Protein AF-A0A966F9N6-F1 (afdb_monomer_lite)

pLDDT: mean 71.86, std 21.37, range [31.3, 98.06]

Structure (mmCIF, N/CA/C/O backbone):
data_AF-A0A966F9N6-F1
#
_entry.id   AF-A0A966F9N6-F1
#
loop_
_atom_site.group_PDB
_atom_site.id
_atom_site.type_symbol
_atom_site.label_atom_id
_atom_site.label_alt_id
_atom_site.label_comp_id
_atom_site.label_asym_id
_atom_site.label_entity_id
_atom_site.label_seq_id
_atom_site.pdbx_PDB_ins_code
_atom_site.Cartn_x
_atom_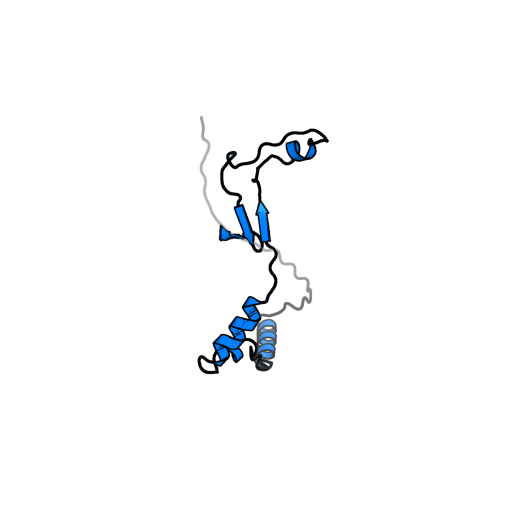site.Cartn_y
_atom_site.Cartn_z
_atom_site.occupancy
_atom_site.B_iso_or_equiv
_atom_site.auth_seq_id
_atom_site.auth_comp_id
_atom_site.auth_asym_id
_atom_site.auth_atom_id
_atom_site.pdbx_PDB_model_num
ATOM 1 N N . MET A 1 1 ? 13.623 34.720 60.908 1.00 40.62 1 MET A N 1
ATOM 2 C CA . MET A 1 1 ? 14.903 35.191 61.472 1.00 40.62 1 MET A CA 1
ATOM 3 C C . MET A 1 1 ? 15.456 33.997 62.235 1.00 40.62 1 MET A C 1
ATOM 5 O O . MET A 1 1 ? 14.895 33.697 63.275 1.00 40.62 1 MET A O 1
ATOM 9 N N . ALA A 1 2 ? 16.279 33.108 61.659 1.0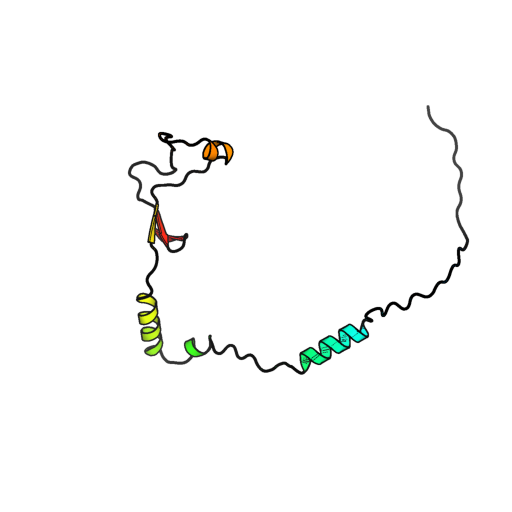0 43.25 2 ALA A N 1
ATOM 10 C CA . ALA A 1 2 ? 17.601 33.342 61.042 1.00 43.25 2 ALA A CA 1
ATOM 11 C C . ALA A 1 2 ? 18.459 34.190 61.997 1.00 43.25 2 ALA A C 1
ATOM 13 O O . ALA A 1 2 ? 18.011 35.268 62.370 1.00 43.25 2 ALA A O 1
ATOM 14 N N . GLU A 1 3 ? 19.626 33.788 62.483 1.00 45.66 3 GLU A N 1
ATOM 15 C CA . GLU A 1 3 ? 20.632 32.835 62.011 1.00 45.66 3 GLU A CA 1
ATOM 16 C C . GLU A 1 3 ? 21.565 32.614 63.220 1.00 45.66 3 GLU A C 1
ATOM 18 O O . GLU A 1 3 ? 21.885 33.592 63.898 1.00 45.66 3 GLU A O 1
ATOM 23 N N . GLU A 1 4 ? 21.979 31.382 63.532 1.00 44.75 4 GLU A N 1
ATOM 24 C CA . GLU A 1 4 ? 22.951 31.130 64.604 1.00 44.75 4 GLU A CA 1
ATOM 25 C C . GLU A 1 4 ? 24.196 30.432 64.044 1.00 44.75 4 GLU A C 1
ATOM 27 O O . GLU A 1 4 ? 24.155 29.287 63.608 1.00 44.75 4 GLU A O 1
ATOM 32 N N . ASN A 1 5 ? 25.276 31.207 64.100 1.00 42.38 5 ASN A N 1
ATOM 33 C CA . ASN A 1 5 ? 26.662 30.868 64.391 1.00 42.38 5 ASN A CA 1
ATOM 34 C C . ASN A 1 5 ? 27.529 30.070 63.397 1.00 42.38 5 ASN A C 1
ATOM 36 O O . ASN A 1 5 ? 27.237 28.969 62.947 1.00 42.38 5 ASN A O 1
ATOM 40 N N . SER A 1 6 ? 28.684 30.685 63.164 1.00 47.59 6 SER A N 1
ATOM 41 C CA . SER A 1 6 ? 29.795 30.326 62.297 1.00 47.59 6 SER A CA 1
ATOM 42 C C . SER A 1 6 ? 30.886 29.650 63.132 1.00 47.59 6 SER A C 1
ATOM 44 O O . SER A 1 6 ? 31.201 30.157 64.208 1.00 47.59 6 SER A O 1
ATOM 46 N N . ALA A 1 7 ? 31.493 28.560 62.652 1.00 46.28 7 ALA A N 1
ATOM 47 C CA . ALA A 1 7 ? 32.829 28.122 63.073 1.00 46.28 7 ALA A CA 1
ATOM 48 C C . ALA A 1 7 ? 33.418 27.073 62.110 1.00 46.28 7 ALA A C 1
ATOM 50 O O . ALA A 1 7 ? 32.709 26.361 61.409 1.00 46.28 7 ALA A O 1
ATOM 51 N N . GLU A 1 8 ? 34.743 27.036 62.105 1.00 39.72 8 GLU A N 1
ATOM 52 C CA . GLU A 1 8 ? 35.705 26.645 61.072 1.00 39.72 8 GLU A CA 1
ATOM 53 C C . GLU A 1 8 ? 36.403 25.290 61.370 1.00 39.72 8 GLU A C 1
ATOM 55 O O . GLU A 1 8 ? 36.183 24.716 62.434 1.00 39.72 8 GLU A O 1
ATOM 60 N N . ALA A 1 9 ? 37.311 24.871 60.466 1.00 41.94 9 ALA A N 1
ATOM 61 C CA . ALA A 1 9 ? 38.419 23.890 60.611 1.00 41.94 9 ALA A CA 1
ATOM 62 C C . ALA A 1 9 ? 38.084 22.400 60.328 1.00 41.94 9 ALA A C 1
ATOM 64 O O . ALA A 1 9 ? 37.246 21.800 60.985 1.00 41.94 9 ALA A O 1
ATOM 65 N N . THR A 1 10 ? 38.538 21.775 59.227 1.00 31.80 10 THR A N 1
ATOM 66 C CA . THR A 1 10 ? 39.878 21.241 58.842 1.00 31.80 10 THR A CA 1
ATOM 67 C C . THR A 1 10 ? 40.376 19.990 59.600 1.00 31.80 10 THR A C 1
ATOM 69 O O . THR A 1 10 ? 40.850 20.103 60.722 1.00 31.80 10 THR A O 1
ATOM 72 N N . ALA A 1 11 ? 40.415 18.872 58.853 1.00 40.59 11 ALA A N 1
ATOM 73 C CA . ALA A 1 11 ? 41.505 17.884 58.706 1.00 40.59 11 ALA A CA 1
ATOM 74 C C . ALA A 1 11 ? 41.781 16.761 59.758 1.00 40.59 11 ALA A C 1
ATOM 76 O O . ALA A 1 11 ? 42.086 17.029 60.913 1.00 40.59 11 ALA A O 1
ATOM 77 N N . THR A 1 12 ? 41.840 15.522 59.219 1.00 35.28 12 THR A N 1
ATOM 78 C CA . THR A 1 12 ? 42.878 14.464 59.413 1.00 35.28 12 THR A CA 1
ATOM 79 C C . THR A 1 12 ? 42.591 13.209 60.280 1.00 35.28 12 THR A C 1
ATOM 81 O O . THR A 1 12 ? 42.182 13.325 61.427 1.00 35.28 12 THR A O 1
ATOM 84 N N . GLU A 1 13 ? 42.945 12.043 59.681 1.00 39.59 13 GLU A N 1
ATOM 85 C CA . GLU A 1 13 ? 43.254 10.677 60.210 1.00 39.59 13 GLU A CA 1
ATOM 86 C C . GLU A 1 13 ? 42.120 9.867 60.891 1.00 39.59 13 GLU A C 1
ATOM 88 O O . GLU A 1 13 ? 41.221 10.434 61.485 1.00 39.59 13 GLU A O 1
ATOM 93 N N . GLU A 1 14 ? 42.009 8.531 60.823 1.00 40.59 14 GLU A N 1
ATOM 94 C CA . GLU A 1 14 ? 42.987 7.448 60.646 1.00 40.59 14 GLU A CA 1
ATOM 95 C C . GLU A 1 14 ? 42.271 6.107 60.282 1.00 40.59 14 GLU A C 1
ATOM 97 O O . GLU A 1 14 ? 41.106 5.899 60.616 1.00 40.59 14 GLU A O 1
ATOM 102 N N . THR A 1 15 ? 43.000 5.232 59.578 1.00 31.30 15 THR A N 1
ATOM 103 C CA . THR A 1 15 ? 43.058 3.747 59.647 1.00 31.30 15 THR A CA 1
ATOM 104 C C . THR A 1 15 ? 41.811 2.875 59.925 1.00 31.30 15 THR A C 1
ATOM 106 O O . THR A 1 15 ? 41.301 2.790 61.035 1.00 31.30 15 THR A O 1
ATOM 109 N N . VAL A 1 16 ? 41.487 1.988 58.967 1.00 37.75 16 VAL A N 1
ATOM 110 C CA . VAL A 1 16 ? 41.171 0.576 59.276 1.00 37.75 16 VAL A CA 1
ATOM 111 C C . VAL A 1 16 ? 41.903 -0.336 58.289 1.00 37.75 16 VAL A C 1
ATOM 113 O O . VAL A 1 16 ? 41.569 -0.422 57.110 1.00 37.75 16 VAL A O 1
ATOM 116 N N . THR A 1 17 ? 42.909 -1.023 58.820 1.00 37.81 17 THR A N 1
ATOM 117 C CA . THR A 1 17 ? 43.554 -2.210 58.257 1.00 37.81 17 THR A CA 1
ATOM 118 C C . THR A 1 17 ? 42.626 -3.417 58.395 1.00 37.81 17 THR A C 1
ATOM 120 O O . THR A 1 17 ? 42.165 -3.687 59.502 1.00 37.81 17 THR A O 1
ATOM 123 N N . ALA A 1 18 ? 42.429 -4.193 57.327 1.00 41.22 18 ALA A N 1
ATOM 124 C CA . ALA A 1 18 ? 42.165 -5.632 57.418 1.00 41.22 18 ALA A CA 1
ATOM 125 C C . ALA A 1 18 ? 42.464 -6.316 56.074 1.00 41.22 18 ALA A C 1
ATOM 127 O O . ALA A 1 18 ? 41.741 -6.165 55.093 1.00 41.22 18 ALA A O 1
ATOM 128 N N . GLU A 1 19 ? 43.565 -7.056 56.065 1.00 40.34 19 GLU A N 1
ATOM 129 C CA . GLU A 1 19 ? 44.015 -7.976 55.027 1.00 40.34 19 GLU A CA 1
ATOM 130 C C . GLU A 1 19 ? 43.190 -9.278 55.069 1.00 40.34 19 GLU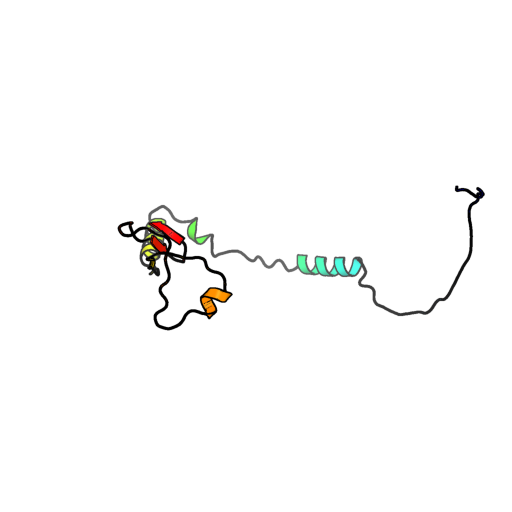 A C 1
ATOM 132 O O . GLU A 1 19 ? 42.973 -9.839 56.143 1.00 40.34 19 GLU A O 1
ATOM 137 N N . ALA A 1 20 ? 42.767 -9.781 53.906 1.00 43.47 20 ALA A N 1
ATOM 138 C CA . ALA A 1 20 ? 42.472 -11.197 53.682 1.00 43.47 20 ALA A CA 1
ATOM 139 C C . ALA A 1 20 ? 42.770 -11.549 52.206 1.00 43.47 20 ALA A C 1
ATOM 141 O O . ALA A 1 20 ? 42.378 -10.785 51.321 1.00 43.47 20 ALA A O 1
ATOM 142 N N . PRO A 1 21 ? 43.465 -12.669 51.918 1.00 46.28 21 PRO A N 1
ATOM 143 C CA . PRO A 1 21 ? 43.964 -12.985 50.587 1.00 46.28 21 PRO A CA 1
ATOM 144 C C . PRO A 1 21 ? 42.909 -13.753 49.786 1.00 46.28 21 PRO A C 1
ATOM 146 O O . PRO A 1 21 ? 42.536 -14.871 50.141 1.00 46.28 21 PRO A O 1
ATOM 149 N N . ALA A 1 22 ? 42.460 -13.173 48.678 1.00 39.41 22 ALA A N 1
ATOM 150 C CA . ALA A 1 22 ? 41.755 -13.896 47.632 1.00 39.41 22 ALA A CA 1
ATOM 151 C C . ALA A 1 22 ? 42.652 -13.901 46.395 1.00 39.41 22 ALA A C 1
ATOM 153 O O . ALA A 1 22 ? 42.908 -12.872 45.776 1.00 39.41 22 ALA A O 1
ATOM 154 N N . THR A 1 23 ? 43.186 -15.079 46.090 1.00 51.66 23 THR A N 1
ATOM 155 C CA . THR A 1 23 ? 43.735 -15.424 44.784 1.00 51.66 23 THR A CA 1
ATOM 156 C C . THR A 1 23 ? 42.618 -15.301 43.753 1.00 51.66 23 THR A C 1
ATOM 158 O O . THR A 1 23 ? 41.874 -16.251 43.520 1.00 51.66 23 THR A O 1
ATOM 161 N N . GLU A 1 24 ? 42.478 -14.123 43.167 1.00 45.56 24 GLU A N 1
ATOM 162 C CA . GLU A 1 24 ? 41.762 -13.924 41.916 1.00 45.56 24 GLU A CA 1
ATOM 163 C C . GLU A 1 24 ? 42.828 -13.601 40.877 1.00 45.56 24 GLU A C 1
ATOM 165 O O . GLU A 1 24 ? 43.520 -12.587 40.976 1.00 45.56 24 GLU A O 1
ATOM 170 N N . GLU A 1 25 ? 43.016 -14.525 39.932 1.00 56.59 25 GLU A N 1
ATOM 171 C CA . GLU A 1 25 ? 43.794 -14.320 38.713 1.00 56.59 25 GLU A CA 1
ATOM 172 C C . GLU A 1 25 ? 43.167 -13.150 37.950 1.00 56.59 25 GLU A C 1
ATOM 174 O O . GLU A 1 25 ? 42.287 -13.303 37.104 1.00 56.59 25 GLU A O 1
ATOM 179 N N . ALA A 1 26 ? 43.576 -11.941 38.325 1.00 51.44 26 ALA A N 1
ATOM 180 C CA . ALA A 1 26 ? 43.272 -10.737 37.594 1.00 51.44 26 ALA A CA 1
ATOM 181 C C . ALA A 1 26 ? 43.955 -10.876 36.237 1.00 51.44 26 ALA A C 1
ATOM 183 O O . ALA A 1 26 ? 45.180 -10.945 36.167 1.00 51.44 26 ALA A O 1
ATOM 184 N N . ILE A 1 27 ? 43.147 -10.933 35.182 1.00 61.12 27 ILE A N 1
ATOM 185 C CA . ILE A 1 27 ? 43.578 -10.863 33.787 1.00 61.12 27 ILE A CA 1
ATOM 186 C C . ILE A 1 27 ? 44.408 -9.578 33.662 1.00 61.12 27 ILE A C 1
ATOM 188 O O . ILE A 1 27 ? 43.859 -8.474 33.599 1.00 61.12 27 ILE A O 1
ATOM 192 N N . THR A 1 28 ? 45.733 -9.687 33.763 1.00 65.81 28 THR A N 1
ATOM 193 C CA . THR A 1 28 ? 46.615 -8.522 33.722 1.00 65.81 28 THR A CA 1
ATOM 194 C C . THR A 1 28 ? 46.653 -7.998 32.291 1.00 65.81 28 THR A C 1
ATOM 196 O O . THR A 1 28 ? 46.364 -8.716 31.334 1.00 65.81 28 THR A O 1
ATOM 199 N N . ALA A 1 29 ? 47.011 -6.727 32.115 1.00 61.16 29 ALA A N 1
ATOM 200 C CA . ALA A 1 29 ? 47.167 -6.136 30.784 1.00 61.16 29 ALA A CA 1
ATOM 201 C C . ALA A 1 29 ? 48.151 -6.923 29.887 1.00 61.16 29 ALA A C 1
ATOM 203 O O . ALA A 1 29 ? 48.059 -6.846 28.663 1.00 61.16 29 ALA A O 1
ATOM 204 N N . ASP A 1 30 ? 49.039 -7.718 30.492 1.00 64.88 30 ASP A N 1
ATOM 205 C CA . ASP A 1 30 ? 49.973 -8.602 29.795 1.00 64.88 30 ASP A CA 1
ATOM 206 C C . ASP A 1 30 ? 49.285 -9.832 29.172 1.00 64.88 30 ASP A C 1
ATOM 208 O O . ASP A 1 30 ? 49.686 -10.263 28.092 1.00 64.88 30 ASP A O 1
ATOM 212 N N . ASP A 1 31 ? 48.211 -10.352 29.778 1.00 67.00 31 ASP A N 1
ATOM 213 C CA . ASP A 1 31 ? 47.439 -11.492 29.253 1.00 67.00 31 ASP A CA 1
ATOM 214 C C . ASP A 1 31 ? 46.581 -11.080 28.039 1.00 67.00 31 ASP A C 1
ATOM 216 O O . ASP A 1 31 ? 46.501 -11.779 27.027 1.00 67.00 31 ASP A O 1
ATOM 220 N N . TRP A 1 32 ? 46.051 -9.850 28.069 1.00 66.81 32 TRP A N 1
ATOM 221 C CA . TRP A 1 32 ? 45.422 -9.213 26.904 1.00 66.81 32 TRP A CA 1
ATOM 222 C C . TRP A 1 32 ? 46.423 -8.960 25.767 1.00 66.81 32 TRP A C 1
ATOM 224 O O . TRP A 1 32 ? 46.084 -9.112 24.590 1.00 66.81 32 TRP A O 1
ATOM 234 N N . GLY A 1 33 ? 47.659 -8.585 26.110 1.00 72.75 33 GLY A N 1
ATOM 235 C CA . GLY A 1 33 ? 48.744 -8.393 25.148 1.00 72.75 33 GLY A CA 1
ATOM 236 C C . GLY A 1 33 ? 49.168 -9.697 24.466 1.00 72.75 33 GLY A C 1
ATOM 237 O O . GLY A 1 33 ? 49.396 -9.708 23.254 1.00 72.75 33 GLY A O 1
ATOM 238 N N . ALA A 1 34 ? 49.214 -10.801 25.215 1.00 71.62 34 ALA A N 1
ATOM 239 C CA . ALA A 1 34 ? 49.543 -12.123 24.688 1.00 71.62 34 ALA A CA 1
ATOM 240 C C . ALA A 1 34 ? 48.466 -12.654 23.723 1.00 71.62 34 ALA A C 1
ATOM 242 O O . ALA A 1 34 ? 48.803 -13.114 22.631 1.00 71.62 34 ALA A O 1
ATOM 243 N N . ALA A 1 35 ? 47.179 -12.502 24.056 1.00 66.69 35 ALA A N 1
ATOM 244 C CA . ALA A 1 35 ? 46.074 -12.921 23.186 1.00 66.69 35 ALA A CA 1
ATOM 245 C C . ALA A 1 35 ? 46.032 -12.152 21.846 1.00 66.69 35 ALA A C 1
ATOM 247 O O . ALA A 1 35 ? 45.746 -12.724 20.792 1.00 66.69 35 ALA A O 1
ATOM 248 N N . MET A 1 36 ? 46.377 -10.859 21.857 1.00 70.62 36 MET A N 1
ATOM 249 C CA . MET A 1 36 ? 46.506 -10.048 20.637 1.00 70.62 36 MET A CA 1
ATOM 250 C C . MET A 1 36 ? 47.690 -10.491 19.763 1.00 70.62 36 MET A C 1
ATOM 252 O O . MET A 1 36 ? 47.575 -10.517 18.536 1.00 70.62 36 MET A O 1
ATOM 256 N N . ALA A 1 37 ? 48.809 -10.889 20.378 1.00 68.69 37 ALA A N 1
ATOM 257 C CA . ALA A 1 37 ? 49.980 -11.390 19.659 1.00 68.69 37 ALA A CA 1
ATOM 258 C C . ALA A 1 37 ? 49.715 -12.746 18.963 1.00 68.69 37 ALA A C 1
ATOM 260 O O . ALA A 1 37 ? 50.243 -13.006 17.874 1.00 68.69 37 ALA A O 1
ATOM 261 N N . GLU A 1 38 ? 48.847 -13.590 19.529 1.00 63.50 38 GLU A N 1
ATOM 262 C CA . GLU A 1 38 ? 48.418 -14.841 18.889 1.00 63.50 38 GLU A CA 1
ATOM 263 C C . GLU A 1 38 ? 47.501 -14.607 17.675 1.00 63.50 38 GLU A C 1
ATOM 265 O O . GLU A 1 38 ? 47.634 -15.306 16.664 1.00 63.50 38 GLU A O 1
ATOM 270 N N . GLN A 1 39 ? 46.636 -13.582 17.700 1.00 59.06 39 GLN A N 1
ATOM 271 C CA . GLN A 1 39 ? 45.817 -13.221 16.533 1.00 59.06 39 GLN A CA 1
ATOM 272 C C . GLN A 1 39 ? 46.653 -12.683 15.362 1.00 59.06 39 GLN A C 1
ATOM 274 O O . GLN A 1 39 ? 46.310 -12.948 14.211 1.00 59.06 39 GLN A O 1
ATOM 279 N N . THR A 1 40 ? 47.778 -12.004 15.621 1.00 58.47 40 THR A N 1
ATOM 280 C CA . THR A 1 40 ? 48.657 -11.501 14.545 1.00 58.47 40 THR A CA 1
ATOM 281 C C . THR A 1 40 ? 49.398 -12.592 13.770 1.00 58.47 40 THR A C 1
ATOM 283 O O . THR A 1 40 ? 49.836 -12.349 12.651 1.00 58.47 40 THR A O 1
ATOM 286 N N . THR A 1 41 ? 49.516 -13.811 14.309 1.00 58.53 41 THR A N 1
ATOM 287 C CA . THR A 1 41 ? 50.203 -14.920 13.610 1.00 58.53 41 THR A CA 1
ATOM 288 C C . THR A 1 41 ? 49.236 -15.786 12.786 1.00 58.53 41 THR A C 1
ATOM 290 O O . THR A 1 41 ? 49.670 -16.650 12.026 1.00 58.53 41 THR A O 1
ATOM 293 N N . SER A 1 42 ? 47.925 -15.530 12.872 1.00 56.03 42 SER A N 1
ATOM 294 C CA . SER A 1 42 ? 46.886 -16.267 12.135 1.00 56.03 42 SER A CA 1
ATOM 295 C C . SER A 1 42 ? 46.120 -15.399 11.129 1.00 56.03 42 SER A C 1
ATOM 297 O O . SER A 1 42 ? 44.949 -15.655 10.857 1.00 56.03 42 SER A O 1
ATOM 299 N N . GLU A 1 43 ? 46.771 -14.417 10.502 1.00 51.66 43 GLU A N 1
ATOM 300 C CA . GLU A 1 43 ? 46.298 -13.863 9.226 1.00 51.66 43 GLU A CA 1
ATOM 301 C C . GLU A 1 43 ? 46.610 -14.855 8.093 1.00 51.66 43 GLU A C 1
ATOM 303 O O . GLU A 1 43 ? 47.490 -14.665 7.255 1.00 51.66 43 GLU A O 1
ATOM 308 N N . THR A 1 44 ? 45.855 -15.956 8.055 1.00 53.03 44 THR A N 1
ATOM 309 C CA . THR A 1 44 ? 45.588 -16.617 6.777 1.00 53.03 44 THR A CA 1
ATOM 310 C C . THR A 1 44 ? 44.821 -15.614 5.931 1.00 53.03 44 THR A C 1
ATOM 312 O O . THR A 1 44 ? 43.734 -15.176 6.300 1.00 53.03 44 THR A O 1
ATOM 315 N N . THR A 1 45 ? 45.421 -15.234 4.810 1.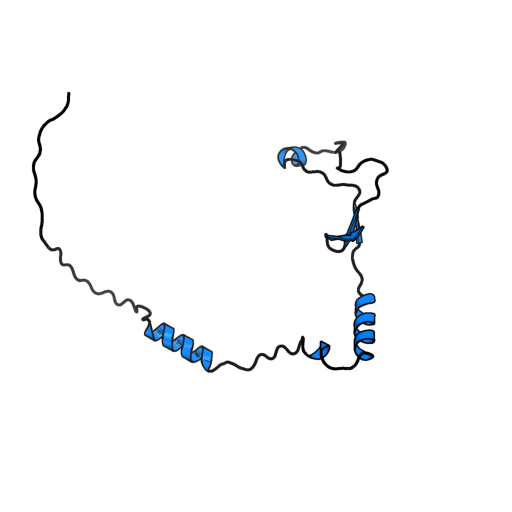00 56.91 45 THR A N 1
ATOM 316 C CA . THR A 1 45 ? 44.885 -14.335 3.792 1.00 56.91 45 THR A CA 1
ATOM 317 C C . THR A 1 45 ? 43.472 -14.743 3.377 1.00 56.91 45 THR A C 1
ATOM 319 O O . THR A 1 45 ? 43.288 -15.554 2.469 1.00 56.91 45 THR A O 1
ATOM 322 N N . ALA A 1 46 ? 42.461 -14.167 4.025 1.00 59.47 46 ALA A N 1
ATOM 323 C CA . ALA A 1 46 ? 41.091 -14.173 3.544 1.00 59.47 46 ALA A CA 1
ATOM 324 C C . ALA A 1 46 ? 41.019 -13.212 2.354 1.00 59.47 46 ALA A C 1
ATOM 326 O O . ALA A 1 46 ? 40.711 -12.031 2.491 1.00 59.47 46 ALA A O 1
ATOM 327 N N . GLN A 1 47 ? 41.380 -13.714 1.177 1.00 57.59 47 GLN A N 1
ATOM 328 C CA . GLN A 1 47 ? 41.167 -12.996 -0.069 1.00 57.59 47 GLN A CA 1
ATOM 329 C C . GLN A 1 47 ? 39.655 -12.942 -0.346 1.00 57.59 47 GLN A C 1
ATOM 331 O O . GLN A 1 47 ? 39.016 -13.995 -0.447 1.00 57.59 47 GLN A O 1
ATOM 336 N N . PRO A 1 48 ? 39.046 -11.751 -0.481 1.00 58.03 48 PRO A N 1
ATOM 337 C CA . PRO A 1 48 ? 37.657 -11.621 -0.895 1.00 58.03 48 PRO A CA 1
ATOM 338 C C . PRO A 1 48 ? 37.555 -11.894 -2.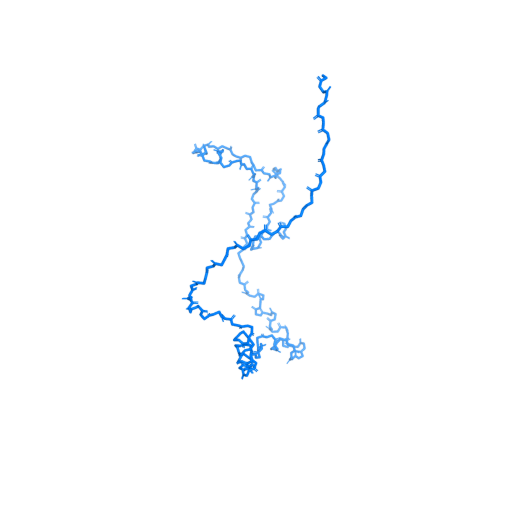405 1.00 58.03 48 PRO A C 1
ATOM 340 O O . PRO A 1 48 ? 37.342 -10.993 -3.209 1.00 58.03 48 PRO A O 1
ATOM 343 N N . HIS A 1 49 ? 37.685 -13.159 -2.808 1.00 55.78 49 HIS A N 1
ATOM 344 C CA . HIS A 1 49 ? 37.631 -13.584 -4.214 1.00 55.78 49 HIS A CA 1
ATOM 345 C C . HIS A 1 49 ? 36.262 -13.372 -4.892 1.00 55.78 49 HIS A C 1
ATOM 347 O O . HIS A 1 49 ? 36.119 -13.618 -6.084 1.00 55.78 49 HIS A O 1
ATOM 353 N N . VAL A 1 50 ? 35.244 -12.908 -4.164 1.00 63.72 50 VAL A N 1
ATOM 354 C CA . VAL A 1 50 ? 33.887 -12.694 -4.694 1.00 63.72 50 VAL A CA 1
ATOM 355 C C . VAL A 1 50 ? 33.725 -11.395 -5.491 1.00 63.72 50 VAL A C 1
ATOM 357 O O . VAL A 1 50 ? 32.814 -11.315 -6.308 1.00 63.72 50 VAL A O 1
ATOM 360 N N . PHE A 1 51 ? 34.596 -10.395 -5.302 1.00 57.94 51 PHE A N 1
ATOM 361 C CA . PHE A 1 51 ? 34.473 -9.091 -5.981 1.00 57.94 51 PHE A CA 1
ATOM 362 C C . PHE A 1 51 ? 35.513 -8.838 -7.085 1.00 57.94 51 PHE A C 1
ATOM 364 O O . PHE A 1 51 ? 35.295 -7.972 -7.931 1.00 57.94 51 PHE A O 1
ATOM 371 N N . GLU A 1 52 ? 36.608 -9.601 -7.145 1.00 58.75 52 GLU A N 1
ATOM 372 C CA . GLU A 1 52 ? 37.639 -9.425 -8.186 1.00 58.75 52 GLU A CA 1
ATOM 373 C C . GLU A 1 52 ? 37.209 -9.965 -9.561 1.00 58.75 52 GLU A C 1
ATOM 375 O O . GLU A 1 52 ? 37.687 -9.488 -10.590 1.00 58.75 52 GLU A O 1
ATOM 380 N N . GLN A 1 53 ? 36.239 -10.888 -9.602 1.00 59.03 53 GLN A N 1
ATOM 381 C CA . GLN A 1 53 ? 35.699 -11.446 -10.848 1.00 59.03 53 GLN A CA 1
ATOM 382 C C . GLN A 1 53 ? 34.964 -10.392 -11.706 1.00 59.03 53 GLN A C 1
ATOM 384 O O . GLN A 1 53 ? 34.868 -10.555 -12.918 1.00 59.03 53 GLN A O 1
ATOM 389 N N . PHE A 1 54 ? 34.496 -9.286 -11.111 1.00 59.91 54 PHE A N 1
ATOM 390 C CA . PHE A 1 54 ? 33.761 -8.229 -11.824 1.00 59.91 54 PHE A CA 1
ATOM 391 C C . PHE A 1 54 ? 34.650 -7.125 -12.419 1.00 59.91 54 PHE A C 1
ATOM 393 O O . PHE A 1 54 ? 34.179 -6.335 -13.235 1.00 59.91 54 PHE A O 1
ATOM 400 N N . ALA A 1 55 ? 35.928 -7.042 -12.037 1.00 59.94 55 ALA A N 1
ATOM 4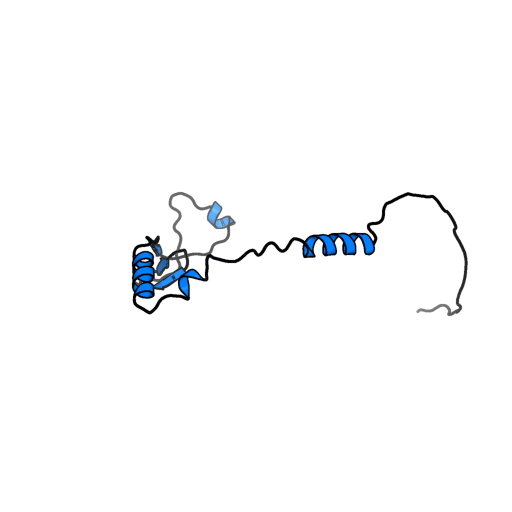01 C CA . ALA A 1 55 ? 36.804 -5.930 -12.428 1.00 59.94 55 ALA A CA 1
ATOM 402 C C . ALA A 1 55 ? 37.756 -6.258 -13.597 1.00 59.94 55 ALA A C 1
ATOM 404 O O . ALA A 1 55 ? 38.565 -5.414 -13.984 1.00 59.94 55 ALA A O 1
ATOM 405 N N . GLY A 1 56 ? 37.687 -7.472 -14.158 1.00 62.47 56 GLY A N 1
ATOM 406 C CA . GLY A 1 56 ? 38.778 -8.032 -14.959 1.00 62.47 56 GLY A CA 1
ATOM 407 C C . GLY A 1 56 ? 38.383 -8.810 -16.213 1.00 62.47 56 GLY A C 1
ATOM 408 O O . GLY A 1 56 ? 38.898 -9.902 -16.408 1.00 62.47 56 GLY A O 1
ATOM 409 N N . ALA A 1 57 ? 37.530 -8.268 -17.086 1.00 50.28 57 ALA A N 1
ATOM 410 C CA . ALA A 1 57 ? 37.516 -8.609 -18.516 1.00 50.28 57 ALA A CA 1
ATOM 411 C C . ALA A 1 57 ? 36.738 -7.545 -19.313 1.00 50.28 57 ALA A C 1
ATOM 413 O O . ALA A 1 57 ? 35.749 -6.994 -18.838 1.00 50.28 57 ALA A O 1
ATOM 414 N N . GLY A 1 58 ? 37.250 -7.196 -20.498 1.00 52.47 58 GLY A N 1
ATOM 415 C CA . GLY A 1 58 ? 36.784 -6.077 -21.324 1.00 52.47 58 GLY A CA 1
ATOM 416 C C . GLY A 1 58 ? 35.296 -6.131 -21.679 1.00 52.47 58 GLY A C 1
ATOM 417 O O . GLY A 1 58 ? 34.689 -7.192 -21.654 1.00 52.47 58 GLY A O 1
ATOM 418 N N . GLY A 1 59 ? 34.732 -4.978 -22.056 1.00 57.78 59 GLY A N 1
ATOM 419 C CA . GLY A 1 59 ? 33.290 -4.680 -22.167 1.00 57.78 59 GLY A CA 1
ATOM 420 C C . GLY A 1 59 ? 32.369 -5.611 -22.978 1.00 57.78 59 GLY A C 1
ATOM 421 O O . GLY A 1 59 ? 31.196 -5.292 -23.118 1.00 57.78 59 GLY A O 1
ATOM 422 N N . ALA A 1 60 ? 32.847 -6.748 -23.484 1.00 59.53 60 ALA A N 1
ATOM 423 C CA . ALA A 1 60 ? 32.032 -7.857 -23.972 1.00 59.53 60 ALA A CA 1
ATOM 424 C C . ALA A 1 60 ? 31.587 -8.837 -22.858 1.00 59.53 60 ALA A C 1
ATOM 426 O O . ALA A 1 60 ? 30.508 -9.410 -22.974 1.00 59.53 60 ALA A O 1
ATOM 427 N N . THR A 1 61 ? 32.358 -9.024 -21.776 1.00 60.94 61 THR A N 1
ATOM 428 C CA . THR A 1 61 ? 31.963 -9.893 -20.640 1.00 60.94 61 THR A CA 1
ATOM 429 C C . THR A 1 61 ? 30.961 -9.213 -19.713 1.00 60.94 61 THR A C 1
ATOM 431 O O . THR A 1 61 ? 29.979 -9.837 -19.333 1.00 60.94 61 THR A O 1
ATOM 434 N N . ALA A 1 62 ? 31.117 -7.907 -19.468 1.00 64.44 62 ALA A N 1
ATOM 435 C CA . ALA A 1 62 ? 30.182 -7.128 -18.650 1.00 64.44 62 ALA A CA 1
ATOM 436 C C . ALA A 1 62 ? 28.740 -7.132 -19.195 1.00 64.44 62 ALA A C 1
ATOM 438 O O . ALA A 1 62 ? 27.792 -7.007 -18.426 1.00 64.44 62 ALA A O 1
ATOM 439 N N . HIS A 1 63 ? 28.562 -7.280 -20.515 1.00 68.31 63 HIS A N 1
ATOM 440 C CA . HIS A 1 63 ? 27.230 -7.402 -21.111 1.00 68.31 63 HIS A CA 1
ATOM 441 C C . HIS A 1 63 ? 26.591 -8.760 -20.797 1.00 68.31 63 HIS A C 1
ATOM 443 O O . HIS A 1 63 ? 25.424 -8.801 -20.430 1.00 68.31 63 HIS A O 1
ATOM 449 N N . ASN A 1 64 ? 27.379 -9.840 -20.855 1.00 73.25 64 ASN A N 1
ATOM 450 C CA . ASN A 1 64 ? 26.922 -11.194 -20.535 1.00 73.25 64 ASN A CA 1
ATOM 451 C C . ASN A 1 64 ? 26.530 -11.331 -19.053 1.00 73.25 64 ASN A C 1
ATOM 453 O O . ASN A 1 64 ? 25.524 -11.959 -18.732 1.00 73.25 64 ASN A O 1
ATOM 457 N N . ASP A 1 65 ? 27.288 -10.690 -18.158 1.00 79.62 65 ASP A N 1
ATOM 458 C CA . ASP A 1 65 ? 26.981 -10.663 -16.724 1.00 79.62 65 ASP A CA 1
ATOM 459 C C . ASP A 1 65 ? 25.696 -9.870 -16.430 1.00 79.62 65 ASP A C 1
ATOM 461 O O . ASP A 1 65 ? 24.925 -10.231 -15.539 1.00 79.62 65 ASP A O 1
ATOM 465 N N . LEU A 1 66 ? 25.437 -8.802 -17.196 1.00 86.19 66 LEU A N 1
ATOM 466 C CA . LEU A 1 66 ? 24.207 -8.024 -17.069 1.00 86.19 66 LEU A CA 1
ATOM 467 C C . LEU A 1 66 ? 22.994 -8.820 -17.561 1.00 86.19 66 LEU A C 1
ATOM 469 O O . LEU A 1 66 ? 21.968 -8.813 -16.887 1.00 86.19 66 LEU A O 1
ATOM 473 N N . ASP A 1 67 ? 23.121 -9.530 -18.686 1.00 87.19 67 ASP A N 1
ATOM 474 C CA . ASP A 1 67 ? 22.045 -10.340 -19.270 1.00 87.19 67 ASP A CA 1
ATOM 475 C C . ASP A 1 67 ? 21.530 -11.394 -18.272 1.00 87.19 67 ASP A C 1
ATOM 477 O O . ASP A 1 67 ? 20.323 -11.566 -18.125 1.00 87.19 67 ASP A O 1
ATOM 481 N N . MET A 1 68 ? 22.424 -12.017 -17.491 1.00 85.19 68 MET A N 1
ATOM 482 C CA . MET A 1 68 ? 22.034 -12.944 -16.420 1.00 85.19 68 MET A CA 1
ATOM 483 C C . MET A 1 68 ? 21.242 -12.260 -15.288 1.00 85.19 68 MET A C 1
ATOM 485 O O . MET A 1 68 ? 20.346 -12.872 -14.705 1.00 85.19 68 MET A O 1
ATOM 489 N N . ILE A 1 69 ? 21.560 -11.006 -14.951 1.00 89.44 69 ILE A N 1
ATOM 490 C CA . ILE A 1 69 ? 20.867 -10.248 -13.895 1.00 89.44 69 ILE A CA 1
ATOM 491 C C . ILE A 1 69 ? 19.471 -9.805 -14.354 1.00 89.44 69 ILE A C 1
ATOM 493 O O . ILE A 1 69 ? 18.552 -9.746 -13.535 1.00 89.44 69 ILE A O 1
ATOM 497 N N . LEU A 1 70 ? 19.292 -9.517 -15.647 1.00 89.62 70 LEU A N 1
ATOM 498 C CA . LEU A 1 70 ? 18.003 -9.095 -16.210 1.00 89.62 70 LEU A CA 1
ATOM 499 C C . LEU A 1 70 ? 16.914 -10.171 -16.081 1.00 89.62 70 LEU A C 1
ATOM 501 O O . LEU A 1 70 ? 15.739 -9.829 -15.956 1.00 89.62 70 LEU A O 1
ATOM 505 N N . ASP A 1 71 ? 17.304 -11.446 -16.049 1.00 90.31 71 ASP A N 1
ATOM 506 C CA . ASP A 1 71 ? 16.389 -12.586 -15.936 1.00 90.31 71 ASP A CA 1
ATOM 507 C C . ASP A 1 71 ? 16.030 -12.952 -14.483 1.00 90.31 71 ASP A C 1
ATOM 509 O O . ASP A 1 71 ? 15.288 -13.909 -14.243 1.00 90.31 71 ASP A O 1
ATOM 513 N N . ILE A 1 72 ? 16.532 -12.210 -13.488 1.00 93.19 72 ILE A N 1
ATOM 514 C CA . ILE A 1 72 ? 16.211 -12.470 -12.081 1.00 93.19 72 ILE A CA 1
ATOM 515 C C . ILE A 1 72 ? 14.751 -12.060 -11.813 1.00 93.19 72 ILE A C 1
ATOM 517 O O . ILE A 1 72 ? 14.419 -10.873 -11.888 1.00 93.19 72 ILE A O 1
ATOM 521 N N . PRO A 1 73 ? 13.856 -13.001 -11.452 1.00 92.56 73 PRO A N 1
ATOM 522 C CA . PRO A 1 73 ? 12.467 -12.670 -11.173 1.00 92.56 73 PRO A CA 1
ATOM 523 C C . PRO A 1 73 ? 12.361 -11.826 -9.899 1.00 92.56 73 PRO A C 1
ATOM 525 O O . PRO A 1 73 ? 12.945 -12.156 -8.865 1.00 92.56 73 PRO A O 1
ATOM 528 N N . VAL A 1 74 ? 11.558 -10.763 -9.957 1.00 94.12 74 VAL A N 1
ATOM 529 C CA . VAL A 1 74 ? 11.275 -9.887 -8.812 1.00 94.12 74 VAL A CA 1
ATOM 530 C C . VAL A 1 74 ? 9.791 -9.892 -8.468 1.00 94.12 74 VAL A C 1
ATOM 532 O O . VAL A 1 74 ? 8.931 -10.013 -9.341 1.00 94.12 74 VAL A O 1
ATOM 535 N N . GLN A 1 75 ? 9.478 -9.743 -7.180 1.00 94.00 75 GLN A N 1
ATOM 536 C CA . GLN A 1 75 ? 8.102 -9.570 -6.730 1.00 94.00 75 GLN A CA 1
ATOM 537 C C . GLN A 1 75 ? 7.697 -8.102 -6.873 1.00 94.00 75 GLN A C 1
ATOM 539 O O . GLN A 1 75 ? 8.272 -7.222 -6.229 1.00 94.00 75 GLN A O 1
ATOM 544 N N . LEU A 1 76 ? 6.681 -7.867 -7.700 1.00 95.25 76 LEU A N 1
ATOM 545 C CA . LEU A 1 76 ? 6.054 -6.566 -7.873 1.00 95.25 76 LEU A CA 1
ATOM 546 C C . LEU A 1 76 ? 4.741 -6.524 -7.091 1.00 95.25 76 LEU A C 1
ATOM 548 O O . LEU A 1 76 ? 3.891 -7.406 -7.232 1.00 95.25 76 LEU A O 1
ATOM 552 N N . THR A 1 77 ? 4.584 -5.491 -6.272 1.00 96.31 77 THR A N 1
ATOM 553 C CA . THR A 1 77 ? 3.381 -5.245 -5.476 1.00 96.31 77 THR A CA 1
ATOM 554 C C . THR A 1 77 ? 2.729 -3.967 -5.971 1.00 96.31 77 THR A C 1
ATOM 556 O O . THR A 1 77 ? 3.385 -2.934 -6.044 1.00 96.31 77 THR A O 1
ATOM 559 N N . VAL A 1 78 ? 1.440 -4.029 -6.293 1.00 95.62 78 VAL A N 1
ATOM 560 C CA . VAL A 1 78 ? 0.635 -2.842 -6.602 1.00 95.62 78 VAL A CA 1
ATOM 561 C C . VAL A 1 78 ? -0.227 -2.535 -5.385 1.00 95.62 78 VAL A C 1
ATOM 563 O O . VAL A 1 78 ? -0.991 -3.394 -4.940 1.00 95.62 78 VAL A O 1
ATOM 566 N N . GLU A 1 79 ? -0.090 -1.338 -4.826 1.00 93.62 79 GLU A N 1
ATOM 567 C CA . GLU A 1 79 ? -0.813 -0.918 -3.629 1.00 93.62 79 GLU A CA 1
ATOM 568 C C . GLU A 1 79 ? -1.946 0.054 -3.970 1.00 93.62 79 GLU A C 1
ATOM 570 O O . GLU A 1 79 ? -1.765 1.025 -4.699 1.00 93.62 79 GLU A O 1
ATOM 575 N N . LEU A 1 80 ? -3.133 -0.204 -3.406 1.00 92.06 80 LEU A N 1
ATOM 576 C CA . LEU A 1 80 ? -4.280 0.703 -3.524 1.00 92.06 80 LEU A CA 1
ATOM 577 C C . LEU A 1 80 ? -4.109 1.968 -2.675 1.00 92.06 80 LEU A C 1
ATOM 579 O O . LEU A 1 80 ? -4.596 3.031 -3.040 1.00 92.06 80 LEU A O 1
ATOM 583 N N . GLY A 1 81 ? -3.476 1.829 -1.513 1.00 91.75 81 GLY A N 1
ATOM 584 C CA . GLY A 1 81 ? -3.295 2.914 -0.564 1.00 91.75 81 GLY A CA 1
ATOM 585 C C . GLY A 1 81 ? -2.930 2.401 0.822 1.00 91.75 81 GLY A C 1
ATOM 586 O O . GLY A 1 81 ? -3.144 1.235 1.165 1.00 91.75 81 GLY A O 1
ATOM 587 N N . ARG A 1 82 ? -2.378 3.293 1.643 1.00 93.50 82 ARG A N 1
ATOM 588 C CA . ARG A 1 82 ? -1.926 2.998 3.010 1.00 93.50 82 ARG A CA 1
ATOM 589 C C . ARG A 1 82 ? -2.718 3.816 4.006 1.00 93.50 82 ARG A C 1
ATOM 591 O O . ARG A 1 82 ? -3.090 4.945 3.730 1.00 93.50 82 ARG A O 1
ATOM 598 N N . THR A 1 83 ? -2.917 3.301 5.208 1.00 95.94 83 THR A N 1
ATOM 599 C CA . THR A 1 83 ? -3.471 4.104 6.300 1.00 95.94 83 THR A CA 1
ATOM 600 C C . THR A 1 83 ? -2.719 3.825 7.588 1.00 95.94 83 THR A C 1
ATOM 602 O O . THR A 1 83 ? -2.201 2.726 7.795 1.00 95.94 83 THR A O 1
ATOM 605 N N . LYS A 1 84 ? -2.621 4.833 8.452 1.00 96.25 84 LYS A N 1
ATOM 606 C CA . LYS A 1 84 ? -2.015 4.705 9.780 1.00 96.25 84 LYS A CA 1
ATOM 607 C C . LYS A 1 84 ? -3.127 4.791 10.809 1.00 96.25 84 LYS A C 1
ATOM 609 O O . LYS A 1 84 ? -3.894 5.746 10.810 1.00 96.25 84 LYS A O 1
ATOM 614 N N . MET A 1 85 ? -3.183 3.823 11.715 1.00 97.06 85 MET A N 1
ATOM 615 C CA . MET A 1 85 ? -4.156 3.824 12.803 1.00 97.06 85 MET A CA 1
ATOM 616 C C . MET A 1 85 ? -3.544 3.294 14.105 1.00 97.06 85 MET A C 1
ATOM 618 O O . MET A 1 85 ? -2.587 2.518 14.059 1.00 97.06 85 MET A O 1
ATOM 622 N N . PRO A 1 86 ? -4.079 3.687 15.277 1.00 97.81 86 PRO A N 1
ATOM 623 C CA . PRO A 1 86 ? -3.658 3.127 16.555 1.00 97.81 86 PRO A CA 1
ATOM 624 C C . PRO A 1 86 ? -3.942 1.625 16.617 1.00 97.81 86 PRO A C 1
ATOM 626 O O . PRO A 1 86 ? -4.995 1.175 16.164 1.00 97.81 86 PRO A O 1
ATOM 629 N N . ILE A 1 87 ? -3.070 0.865 17.289 1.00 98.06 87 ILE A N 1
ATOM 630 C CA . ILE A 1 87 ? -3.239 -0.588 17.488 1.00 98.06 87 ILE A CA 1
ATOM 631 C C . ILE A 1 87 ? -4.606 -0.912 18.110 1.00 98.06 87 ILE A C 1
ATOM 633 O O . ILE A 1 87 ? -5.260 -1.867 17.702 1.00 98.06 87 ILE A O 1
ATOM 637 N N . LYS A 1 88 ? -5.085 -0.075 19.042 1.00 97.75 88 LYS A N 1
ATOM 638 C CA . LYS A 1 88 ? -6.416 -0.218 19.650 1.00 97.75 88 LYS A CA 1
ATOM 639 C C . LYS A 1 88 ? -7.534 -0.276 18.603 1.00 97.75 88 LYS A C 1
ATOM 641 O O . LYS A 1 88 ? -8.429 -1.100 18.740 1.00 97.75 88 LYS A O 1
ATOM 646 N N . ASN A 1 89 ? -7.481 0.576 17.581 1.00 96.56 89 ASN A N 1
ATOM 647 C CA . ASN A 1 89 ? -8.516 0.641 16.550 1.00 96.56 89 ASN A CA 1
ATOM 648 C C . ASN A 1 89 ? -8.401 -0.552 15.594 1.00 96.56 89 ASN A C 1
ATOM 650 O O . ASN A 1 89 ? -9.417 -1.120 15.212 1.00 96.56 89 ASN A O 1
ATOM 654 N N . LEU A 1 90 ? -7.174 -0.979 15.275 1.00 97.12 90 LEU A N 1
ATOM 655 C CA . LEU A 1 90 ? -6.929 -2.156 14.440 1.00 97.12 90 LEU A CA 1
ATOM 656 C C . LEU A 1 90 ? -7.477 -3.441 15.081 1.00 97.12 90 LEU A C 1
ATOM 658 O O . LEU A 1 90 ? -8.114 -4.240 14.405 1.00 97.12 90 LEU A O 1
ATOM 662 N N . LEU A 1 91 ? -7.301 -3.612 16.395 1.00 97.69 91 LEU A N 1
ATOM 663 C CA . LEU A 1 91 ? -7.839 -4.757 17.145 1.00 97.69 91 LEU A CA 1
ATOM 664 C C . LEU A 1 91 ? -9.372 -4.753 17.274 1.00 97.69 91 LEU A C 1
ATOM 666 O O . LEU A 1 91 ? -9.953 -5.771 17.640 1.00 97.69 91 LEU A O 1
ATOM 670 N N . GLN A 1 92 ? -10.025 -3.620 17.010 1.00 97.19 92 GLN A N 1
ATOM 671 C CA . GLN A 1 92 ? -11.485 -3.487 17.031 1.00 97.19 92 GLN A CA 1
ATOM 672 C C . GLN A 1 92 ? -12.129 -3.746 15.663 1.00 97.19 92 GLN A C 1
ATOM 674 O O . GLN A 1 92 ? -13.358 -3.763 15.575 1.00 97.19 92 GLN A O 1
ATOM 679 N N . LEU A 1 93 ? -11.334 -3.934 14.603 1.00 97.56 93 LEU A N 1
ATOM 680 C CA . LEU A 1 93 ? -11.857 -4.232 13.274 1.00 97.56 93 LEU A CA 1
ATOM 681 C C . LEU A 1 93 ? -12.544 -5.599 13.269 1.00 97.56 93 LEU A C 1
ATOM 683 O O . LEU A 1 93 ? -12.024 -6.590 13.780 1.00 97.56 93 LEU A O 1
ATOM 687 N N . ALA A 1 94 ? -13.717 -5.642 12.653 1.00 97.12 94 ALA A N 1
ATOM 688 C CA . ALA A 1 94 ? -14.509 -6.846 12.485 1.00 97.12 94 ALA A CA 1
ATOM 689 C C . ALA A 1 94 ? -15.006 -6.938 11.041 1.00 97.12 94 ALA A C 1
ATOM 691 O O . ALA A 1 94 ? -14.814 -6.032 10.224 1.00 97.12 94 ALA A O 1
ATOM 692 N N . GLN A 1 95 ? -15.665 -8.046 10.710 1.00 97.00 95 GLN A N 1
ATOM 693 C CA . GLN A 1 95 ? -16.304 -8.180 9.409 1.00 97.00 95 GLN A CA 1
ATOM 694 C C . GLN A 1 95 ? -17.291 -7.023 9.189 1.00 97.00 95 GLN A C 1
ATOM 696 O O . GLN A 1 95 ? -18.172 -6.778 10.011 1.00 97.00 95 GLN A O 1
ATOM 701 N N . GLY A 1 96 ? -17.135 -6.320 8.067 1.00 97.00 96 GLY A N 1
ATOM 702 C CA . GLY A 1 96 ? -17.958 -5.161 7.716 1.00 97.00 96 GLY A CA 1
ATOM 703 C C . GLY A 1 96 ? -17.395 -3.807 8.157 1.00 97.00 96 GLY A C 1
ATOM 704 O O . GLY A 1 96 ? -17.995 -2.786 7.829 1.00 97.00 96 GLY A O 1
ATOM 705 N N . SER A 1 97 ? -16.253 -3.754 8.850 1.00 96.94 97 SER A N 1
ATOM 706 C CA . SER A 1 97 ? -15.556 -2.488 9.097 1.00 96.94 97 SER A CA 1
ATOM 707 C C . SER A 1 97 ? -15.049 -1.876 7.785 1.00 96.94 97 SER A C 1
ATOM 709 O O . SER A 1 97 ? -14.404 -2.553 6.986 1.00 96.94 97 SER A O 1
ATOM 711 N N . VAL A 1 98 ? -15.316 -0.585 7.581 1.00 96.31 98 VAL A N 1
ATOM 712 C CA . VAL A 1 98 ? -14.813 0.195 6.440 1.00 96.31 98 VAL A CA 1
ATOM 713 C C . VAL A 1 98 ? -13.617 1.017 6.906 1.00 96.31 98 VAL A C 1
ATOM 715 O O . VAL A 1 98 ? -13.692 1.688 7.935 1.00 96.31 98 VAL A O 1
ATOM 718 N N . VAL A 1 99 ? -12.514 0.945 6.163 1.00 95.31 99 VAL A N 1
ATOM 719 C CA . VAL A 1 99 ? -11.267 1.646 6.474 1.00 95.31 99 VAL A CA 1
ATOM 720 C C . VAL A 1 99 ? -10.903 2.543 5.303 1.00 95.31 99 VAL A C 1
ATOM 722 O O . VAL A 1 99 ? -10.773 2.077 4.174 1.00 95.31 99 VAL A O 1
ATOM 725 N N . GLU A 1 100 ? -10.726 3.827 5.588 1.00 93.56 100 GLU A N 1
ATOM 726 C CA . GLU A 1 100 ? -10.256 4.800 4.608 1.00 93.56 100 GLU A CA 1
ATOM 727 C C . GLU A 1 100 ? -8.745 4.649 4.394 1.00 93.56 100 GLU A C 1
ATOM 729 O O . GLU A 1 100 ? -7.966 4.525 5.349 1.00 93.56 100 GLU A O 1
ATOM 734 N N . LEU A 1 101 ? -8.338 4.655 3.126 1.00 94.94 101 LEU A N 1
ATOM 735 C CA . LEU A 1 101 ? -6.943 4.598 2.700 1.00 94.94 101 LEU A CA 1
ATOM 736 C C . LEU A 1 101 ? -6.473 5.994 2.283 1.00 94.94 101 LEU A C 1
ATOM 738 O O . LEU A 1 101 ? -7.271 6.817 1.842 1.00 94.94 101 LEU A O 1
ATOM 742 N N . ALA A 1 102 ? -5.176 6.262 2.418 1.00 87.38 102 ALA A N 1
ATOM 743 C CA . ALA A 1 102 ? -4.553 7.419 1.792 1.00 87.38 102 ALA A CA 1
ATOM 744 C C . ALA A 1 102 ? -4.425 7.170 0.283 1.00 87.38 102 ALA A C 1
ATOM 746 O O . ALA A 1 102 ? -4.012 6.083 -0.120 1.00 87.38 102 ALA A O 1
ATOM 747 N N . GLY A 1 103 ? -4.769 8.186 -0.506 1.00 84.00 103 GLY A N 1
ATOM 748 C CA . GLY A 1 103 ? -4.880 8.128 -1.965 1.00 84.00 103 GLY A CA 1
ATOM 749 C C . GLY A 1 103 ? -6.279 8.560 -2.397 1.00 84.00 103 GLY A C 1
ATOM 750 O O . GLY A 1 103 ? -7.278 8.115 -1.826 1.00 84.00 103 GLY A O 1
ATOM 751 N N . MET A 1 104 ? -6.372 9.477 -3.359 1.00 84.25 104 MET A N 1
ATOM 752 C CA . MET A 1 104 ? -7.669 9.892 -3.889 1.00 84.25 104 MET A CA 1
ATOM 753 C C . MET A 1 104 ? -8.144 8.932 -4.975 1.00 84.25 104 MET A C 1
ATOM 755 O O . MET A 1 104 ? -7.366 8.390 -5.759 1.00 84.25 104 MET A O 1
ATOM 759 N N . ALA A 1 105 ? -9.461 8.743 -5.058 1.00 85.31 105 ALA A N 1
ATOM 760 C CA . ALA A 1 105 ? -10.043 7.955 -6.133 1.00 85.31 105 ALA A CA 1
ATOM 761 C C . ALA A 1 105 ? -9.677 8.564 -7.498 1.00 85.31 105 ALA A C 1
ATOM 763 O O . ALA A 1 105 ? -9.938 9.740 -7.752 1.00 85.31 105 ALA A O 1
ATOM 764 N N . GLY A 1 106 ? -9.101 7.741 -8.375 1.00 87.12 106 GLY A N 1
ATOM 765 C CA . GLY A 1 106 ? -8.661 8.150 -9.709 1.00 87.12 106 GLY A CA 1
ATOM 766 C C . GLY A 1 106 ? -7.183 8.532 -9.808 1.00 87.12 106 GLY A C 1
ATOM 767 O O . GLY A 1 106 ? -6.713 8.764 -10.920 1.00 87.12 106 GLY A O 1
ATOM 768 N N . GLU A 1 107 ? -6.446 8.563 -8.695 1.00 89.19 107 GLU A N 1
ATOM 769 C CA . GLU A 1 107 ? -4.984 8.638 -8.733 1.00 89.19 107 GLU A CA 1
ATOM 770 C C . GLU A 1 107 ? -4.380 7.292 -9.189 1.00 89.19 107 GLU A C 1
ATOM 772 O O . GLU A 1 107 ? -4.997 6.237 -8.990 1.00 89.19 107 GLU A O 1
ATOM 777 N N . PRO A 1 108 ? -3.203 7.304 -9.846 1.00 90.44 108 PRO A N 1
ATOM 778 C CA . PRO A 1 108 ? -2.471 6.084 -10.171 1.00 90.44 108 PRO A CA 1
ATOM 779 C C . PRO A 1 108 ? -2.141 5.278 -8.910 1.00 90.44 108 PRO A C 1
ATOM 781 O O . PRO A 1 108 ? -2.002 5.839 -7.828 1.00 90.44 108 PRO A O 1
ATOM 784 N N . LEU A 1 109 ? -2.010 3.961 -9.065 1.00 92.81 109 LEU A N 1
ATOM 785 C CA . LEU A 1 109 ? -1.634 3.069 -7.969 1.00 92.81 109 LEU A CA 1
ATOM 786 C C . LEU A 1 109 ? -0.118 3.051 -7.789 1.00 92.81 109 LEU A C 1
ATOM 788 O O . LEU A 1 109 ? 0.607 3.020 -8.783 1.00 92.81 109 LEU A O 1
ATOM 792 N N . ASP A 1 110 ? 0.325 2.966 -6.538 1.00 93.31 110 ASP A N 1
ATOM 793 C CA . ASP A 1 110 ? 1.741 2.843 -6.202 1.00 93.31 110 ASP A CA 1
ATOM 794 C C . ASP A 1 110 ? 2.259 1.455 -6.604 1.00 93.31 110 ASP A C 1
ATOM 796 O O . ASP A 1 110 ? 1.663 0.423 -6.266 1.00 93.31 110 ASP A O 1
ATOM 800 N N . VAL A 1 111 ? 3.403 1.414 -7.287 1.00 95.19 111 VAL A N 1
ATOM 801 C CA . VAL A 1 111 ? 4.084 0.170 -7.657 1.00 95.19 111 VAL A CA 1
ATOM 802 C C . VAL A 1 111 ? 5.372 0.024 -6.864 1.00 95.19 111 VAL A C 1
ATOM 804 O O . VAL A 1 111 ? 6.244 0.895 -6.872 1.00 95.19 111 VAL A O 1
ATOM 807 N N . LEU A 1 112 ? 5.516 -1.120 -6.197 1.00 96.38 112 LEU A N 1
ATOM 808 C CA . LEU A 1 112 ? 6.648 -1.418 -5.339 1.00 96.38 112 LEU A CA 1
ATOM 809 C C . LEU A 1 112 ? 7.399 -2.664 -5.784 1.00 96.38 112 LEU A C 1
ATOM 811 O O . LEU A 1 112 ? 6.802 -3.671 -6.162 1.00 96.38 112 LEU A O 1
ATOM 815 N N . ILE A 1 113 ? 8.721 -2.615 -5.641 1.00 96.50 113 ILE A N 1
ATOM 816 C CA . ILE A 1 113 ? 9.621 -3.761 -5.788 1.00 96.50 113 ILE A CA 1
ATOM 817 C C . ILE A 1 113 ? 10.410 -3.890 -4.491 1.00 96.50 113 ILE A C 1
ATOM 819 O O . ILE A 1 113 ? 11.042 -2.933 -4.046 1.00 96.50 113 ILE A O 1
ATOM 823 N N . ASN A 1 114 ? 10.357 -5.060 -3.851 1.00 92.00 114 ASN A N 1
ATOM 824 C CA . ASN A 1 114 ? 11.031 -5.316 -2.568 1.00 92.00 114 ASN A CA 1
ATOM 825 C C . ASN A 1 114 ? 10.729 -4.258 -1.481 1.00 92.00 114 ASN A C 1
ATOM 827 O O . ASN A 1 114 ? 11.571 -3.956 -0.640 1.00 92.00 114 ASN A O 1
ATOM 831 N N . GLY A 1 115 ? 9.528 -3.670 -1.512 1.00 91.19 115 GLY A N 1
ATOM 832 C CA . GLY A 1 115 ? 9.097 -2.635 -0.567 1.00 91.19 115 GLY A CA 1
ATOM 833 C C . GLY A 1 115 ? 9.530 -1.203 -0.905 1.00 91.19 115 GLY A C 1
ATOM 834 O O . GLY A 1 115 ? 9.165 -0.287 -0.169 1.00 91.19 115 GLY A O 1
ATOM 835 N N . PHE A 1 116 ? 10.246 -0.982 -2.010 1.00 94.50 116 PHE A N 1
ATOM 836 C CA . PHE A 1 116 ? 10.607 0.349 -2.504 1.00 94.50 116 PHE A CA 1
ATOM 837 C C . PHE A 1 116 ? 9.634 0.814 -3.586 1.00 94.50 116 PHE A C 1
ATOM 839 O O . PHE A 1 116 ? 9.327 0.048 -4.496 1.00 94.50 116 PHE A O 1
ATOM 846 N N . LEU A 1 117 ? 9.174 2.065 -3.491 1.00 94.06 117 LEU A N 1
ATOM 847 C CA . LEU A 1 117 ? 8.320 2.703 -4.495 1.00 94.06 117 LEU A CA 1
ATOM 848 C C . LEU A 1 117 ? 9.129 3.006 -5.760 1.00 94.06 117 LEU A C 1
ATOM 850 O O . LEU A 1 117 ? 10.202 3.605 -5.667 1.00 94.06 117 LEU A O 1
ATOM 854 N N . ILE A 1 118 ? 8.605 2.612 -6.920 1.00 95.12 118 ILE A N 1
ATOM 855 C CA . ILE A 1 118 ? 9.262 2.819 -8.218 1.00 95.12 118 ILE A CA 1
ATOM 856 C C . ILE A 1 118 ? 8.418 3.606 -9.227 1.00 95.12 118 ILE A C 1
ATOM 858 O O . ILE A 1 118 ? 8.998 4.197 -10.139 1.00 95.12 118 ILE A O 1
ATOM 862 N N . ALA A 1 119 ? 7.089 3.606 -9.090 1.00 89.00 119 ALA A N 1
ATOM 863 C CA . ALA A 1 119 ? 6.154 4.275 -9.991 1.00 89.00 119 ALA A CA 1
ATOM 864 C C . ALA A 1 119 ? 4.841 4.598 -9.280 1.00 89.00 119 ALA A C 1
ATOM 866 O O . ALA A 1 119 ? 4.499 3.836 -8.343 1.00 89.00 119 ALA A O 1
#

Foldseek 3Di:
DDDDDDDDDDDDDDDDDDDDDDPDPDCDVVVVVVVVVVVVVPPPPPDPPVPVVQVDDDPVVNVVVVVVVVPDDWDKDWAPAADDDDPVVVVVDDPPDDDDGPDDPPDGTFIDTPRDTDD

Secondary structure (DSSP, 8-state):
----------------------------HHHHHHHHHHHHT-------TTTGGGSSS-TTHHHHHHHHHHT----EEEES-B----HHHHTT--TT---PPBS-TTSPPEEEETTEE--

Sequence (119 aa):
MAEENSAEATATEETVTAEAPATEEAITADDWGAAMAEQTTSETTAQPHVFEQFAGAGGATAHNDLDMILDIPVQLTVELGRTKMPIKNLLQLAQGSVVELAGMAGEPLDVLINGFLIA

Radius of gyration: 36.2 Å; chains: 1; bounding box: 68×52×89 Å